Protein AF-A0ABD0PVR3-F1 (afdb_monomer_lite)

Organism: Cirrhinus mrigala (NCBI:txid683832)

pLDDT: mean 79.27, std 13.18, range [45.06, 92.94]

InterPro domains:
  IPR011990 Tetratricopeptide-like helical domain superfamily [G3DSA:1.25.40.10] (1-66)
  IPR011990 Tetratricopeptide-like helical domain superfamily [SSF48452] (2-63)
  IPR051722 Endocytosis and PI4K-regulating protein [PTHR23083] (1-66)

Secondary structure (DSSP, 8-state):
-TTTTT-HHHHHHHHHHHHHH-TT-HHHHHHHHHHHHHTT-HHHHHHHHHHHHHH-TTGGGGTTT-

Sequence (66 aa):
MFMADGRMKEAQFCVQEAGTLFPASHSVLLLKGRVAELRGNDTEAKSLYDEALAINPRGHHILLHL

Radius of gyration: 11.31 Å; chains: 1; bounding box: 24×20×28 Å

Foldseek 3Di:
DCVVVVVLVVLVVVLVVVCVVCVQALVSLQSVLVSCVVVVNNVSSVVSNVSSCVSPVPCVVVVVPD

Structure (mmCIF, N/CA/C/O backbone):
data_AF-A0ABD0PVR3-F1
#
_entry.id   AF-A0ABD0PVR3-F1
#
loop_
_atom_site.group_PDB
_atom_site.id
_atom_site.type_symbol
_atom_site.label_atom_id
_atom_site.label_alt_id
_atom_site.label_comp_id
_atom_site.label_asym_id
_atom_site.label_entity_id
_atom_site.label_seq_id
_atom_site.pdbx_PDB_ins_code
_atom_site.Cartn_x
_atom_site.Cartn_y
_atom_site.Cartn_z
_atom_site.occupancy
_atom_site.B_iso_or_equiv
_atom_site.auth_seq_id
_atom_site.auth_comp_id
_atom_site.auth_asym_id
_atom_site.auth_atom_id
_atom_site.pdbx_PDB_model_num
ATOM 1 N N . MET A 1 1 ? -4.847 -9.573 9.907 1.00 57.53 1 MET A N 1
ATOM 2 C CA . MET A 1 1 ? -3.813 -8.692 9.288 1.00 57.53 1 MET A CA 1
ATOM 3 C C . MET A 1 1 ? -4.339 -7.288 9.519 1.00 57.53 1 MET A C 1
ATOM 5 O O . MET A 1 1 ? -5.480 -7.083 9.149 1.00 57.53 1 MET A O 1
ATOM 9 N N . PHE A 1 2 ? -3.609 -6.368 10.162 1.00 60.19 2 PHE A N 1
ATOM 10 C CA . PHE A 1 2 ? -4.187 -5.156 10.790 1.00 60.19 2 PHE A CA 1
ATOM 11 C C . PHE A 1 2 ? -5.215 -4.365 9.950 1.00 60.19 2 PHE A C 1
ATOM 13 O O . PHE A 1 2 ? -6.178 -3.853 10.512 1.00 60.19 2 PHE A O 1
ATOM 20 N N . MET A 1 3 ? -5.064 -4.322 8.619 1.00 59.84 3 MET A N 1
ATOM 21 C CA . MET A 1 3 ? -6.043 -3.709 7.704 1.00 59.84 3 MET A CA 1
ATOM 22 C C . MET A 1 3 ? -7.419 -4.406 7.710 1.00 59.84 3 MET A C 1
ATOM 24 O O . MET A 1 3 ? -8.441 -3.736 7.684 1.00 59.84 3 MET A O 1
ATOM 28 N N . ALA A 1 4 ? -7.457 -5.739 7.794 1.00 60.31 4 ALA A N 1
ATOM 29 C CA . ALA A 1 4 ? -8.687 -6.534 7.869 1.00 60.31 4 ALA A CA 1
ATOM 30 C C . ALA A 1 4 ? -9.351 -6.491 9.259 1.00 60.31 4 ALA A C 1
ATOM 32 O O . ALA A 1 4 ? -10.543 -6.747 9.379 1.00 60.31 4 ALA A O 1
ATOM 33 N N . ASP A 1 5 ? -8.587 -6.140 10.299 1.00 61.12 5 ASP A N 1
ATOM 34 C CA . ASP A 1 5 ? -9.051 -6.114 11.693 1.00 61.12 5 ASP A CA 1
ATOM 35 C C . ASP A 1 5 ? -9.543 -4.713 12.131 1.00 61.12 5 ASP A C 1
ATOM 37 O O . ASP A 1 5 ? -9.751 -4.471 13.318 1.00 61.12 5 ASP A O 1
ATOM 41 N N . GLY A 1 6 ? -9.664 -3.748 11.204 1.00 64.56 6 GLY A N 1
ATOM 42 C CA . GLY A 1 6 ? -10.040 -2.354 11.506 1.00 64.56 6 GLY A CA 1
ATOM 43 C C . GLY A 1 6 ? -8.978 -1.565 12.290 1.00 64.56 6 GLY A C 1
ATOM 44 O O . GLY A 1 6 ? -9.195 -0.417 12.684 1.00 64.56 6 GLY A O 1
ATOM 45 N N . ARG A 1 7 ? -7.796 -2.158 12.492 1.00 74.75 7 ARG A N 1
ATOM 46 C CA . ARG A 1 7 ? -6.644 -1.613 13.225 1.00 74.75 7 ARG A CA 1
ATOM 47 C C . ARG A 1 7 ? -5.812 -0.695 12.330 1.00 74.75 7 ARG A C 1
ATOM 49 O O . ARG A 1 7 ? -4.629 -0.910 12.061 1.00 74.75 7 ARG A O 1
ATOM 56 N N . MET A 1 8 ? -6.475 0.349 11.835 1.00 75.62 8 MET A N 1
ATOM 57 C CA . MET A 1 8 ? -5.930 1.279 10.842 1.00 75.62 8 MET A CA 1
ATOM 58 C C . MET A 1 8 ? -4.690 2.029 11.332 1.00 75.62 8 MET A C 1
ATOM 60 O O . MET A 1 8 ? -3.791 2.304 10.540 1.00 75.62 8 MET A O 1
ATOM 64 N N . LYS A 1 9 ? -4.612 2.323 12.635 1.00 76.00 9 LYS A N 1
ATOM 65 C CA . LYS A 1 9 ? -3.466 3.020 13.233 1.00 76.00 9 LYS A CA 1
ATOM 66 C C . LYS A 1 9 ? -2.214 2.144 13.253 1.00 76.00 9 LYS A C 1
ATOM 68 O O . LYS A 1 9 ? -1.143 2.623 12.890 1.00 76.00 9 LYS A O 1
ATOM 73 N N . GLU A 1 10 ? -2.331 0.866 13.617 1.00 79.75 10 GLU A N 1
ATOM 74 C CA . GLU A 1 10 ? -1.191 -0.055 13.553 1.00 79.75 10 GLU A CA 1
ATOM 75 C C . GLU A 1 10 ? -0.779 -0.344 12.110 1.00 79.75 10 GLU A C 1
ATOM 77 O O . GLU A 1 10 ? 0.413 -0.371 11.819 1.00 79.75 10 GLU A O 1
ATOM 82 N N . ALA A 1 11 ? -1.740 -0.491 11.191 1.00 80.06 11 ALA A N 1
ATOM 83 C CA . ALA A 1 11 ? -1.436 -0.657 9.771 1.00 80.06 11 ALA A CA 1
ATOM 84 C C . ALA A 1 11 ? -0.645 0.541 9.221 1.00 80.06 11 ALA A C 1
ATOM 86 O O . ALA A 1 11 ? 0.384 0.350 8.578 1.00 80.06 11 ALA A O 1
ATOM 87 N N . GLN A 1 12 ? -1.073 1.767 9.533 1.00 81.19 12 GLN A N 1
ATOM 88 C CA . GLN A 1 12 ? -0.346 2.987 9.178 1.00 81.19 12 GLN A CA 1
ATOM 89 C C . GLN A 1 12 ? 1.069 2.996 9.741 1.00 81.19 12 GLN A C 1
ATOM 91 O O . GLN A 1 12 ? 2.011 3.260 9.001 1.00 81.19 12 GLN A O 1
ATOM 96 N N . PHE A 1 13 ? 1.224 2.672 11.024 1.00 85.62 13 PHE A N 1
ATOM 97 C CA . PHE A 1 13 ? 2.530 2.655 11.669 1.00 85.62 13 PHE A CA 1
ATOM 98 C C . PHE A 1 13 ? 3.476 1.643 11.009 1.00 85.62 13 PHE A C 1
ATOM 100 O O . PHE A 1 13 ? 4.582 1.999 10.615 1.00 85.62 13 PHE A O 1
ATOM 107 N N . CYS A 1 14 ? 3.026 0.404 10.794 1.00 85.56 14 CYS A N 1
ATOM 108 C CA . CYS A 1 14 ? 3.837 -0.623 10.139 1.00 85.56 14 CYS A CA 1
ATOM 109 C C . CYS A 1 14 ? 4.237 -0.231 8.710 1.00 85.56 14 CYS A C 1
ATOM 111 O O . CYS A 1 14 ? 5.365 -0.482 8.291 1.00 85.56 14 CYS A O 1
ATOM 113 N N . VAL A 1 15 ? 3.323 0.383 7.957 1.00 85.50 15 VAL A N 1
ATOM 114 C CA . VAL A 1 15 ? 3.584 0.822 6.581 1.00 85.50 15 VAL A CA 1
ATOM 115 C C . VAL A 1 15 ? 4.519 2.034 6.542 1.00 85.50 15 VAL A C 1
ATOM 117 O O . VAL A 1 15 ? 5.368 2.120 5.653 1.00 85.50 15 VAL A O 1
ATOM 120 N N . GLN A 1 16 ? 4.411 2.942 7.513 1.00 86.50 16 GLN A N 1
ATOM 121 C CA . GLN A 1 16 ? 5.322 4.072 7.672 1.00 86.50 16 GLN A CA 1
ATOM 122 C C . GLN A 1 16 ? 6.750 3.581 7.939 1.00 86.50 16 GLN A C 1
ATOM 124 O O . GLN A 1 16 ? 7.663 3.979 7.219 1.00 86.50 16 GLN A O 1
ATOM 129 N N . GLU A 1 17 ? 6.924 2.667 8.895 1.00 89.88 17 GLU A N 1
ATOM 130 C CA . GLU A 1 17 ? 8.223 2.066 9.231 1.00 89.88 17 GLU A CA 1
ATOM 131 C C . GLU A 1 17 ? 8.807 1.265 8.059 1.00 89.88 17 GLU A C 1
ATOM 133 O O . GLU A 1 17 ? 9.989 1.361 7.741 1.00 89.88 17 GLU A O 1
ATOM 138 N N . ALA A 1 18 ? 7.978 0.518 7.327 1.00 86.31 18 ALA A N 1
ATOM 139 C CA . ALA A 1 18 ? 8.436 -0.140 6.105 1.00 86.31 18 ALA A CA 1
ATOM 140 C C . ALA A 1 18 ? 8.899 0.881 5.045 1.00 86.31 18 ALA A C 1
ATOM 142 O O . ALA A 1 18 ? 9.855 0.631 4.311 1.00 86.31 18 ALA A O 1
ATOM 143 N N . GLY A 1 19 ? 8.245 2.045 4.987 1.00 84.75 19 GLY A N 1
ATOM 144 C CA . GLY A 1 19 ? 8.586 3.167 4.115 1.00 84.75 19 GLY A CA 1
ATOM 145 C C . GLY A 1 19 ? 9.888 3.876 4.458 1.00 84.75 19 GLY A C 1
ATOM 146 O O . GLY A 1 19 ? 10.531 4.378 3.540 1.00 84.75 19 GLY A O 1
ATOM 147 N N . THR A 1 20 ? 10.288 3.919 5.727 1.00 87.31 20 THR A N 1
ATOM 148 C CA . THR A 1 20 ? 11.578 4.504 6.125 1.00 87.31 20 THR A CA 1
ATOM 149 C C . THR A 1 20 ? 12.737 3.576 5.770 1.00 87.31 20 THR A C 1
ATOM 151 O O . THR A 1 20 ? 13.786 4.051 5.342 1.00 87.31 20 THR A O 1
ATOM 154 N N . LEU A 1 21 ? 12.534 2.259 5.874 1.00 86.25 21 LEU A N 1
ATOM 155 C CA . LEU A 1 21 ? 13.544 1.251 5.541 1.00 86.25 21 LEU A CA 1
ATOM 156 C C . LEU A 1 21 ? 13.666 1.006 4.029 1.00 86.25 21 LEU A C 1
ATOM 158 O O . LEU A 1 21 ? 14.771 0.839 3.516 1.00 86.25 21 LEU A O 1
ATOM 162 N N . PHE A 1 22 ? 12.540 0.983 3.309 1.00 82.69 22 PHE A N 1
ATOM 163 C CA . PHE A 1 22 ? 12.484 0.630 1.887 1.00 82.69 22 PHE A CA 1
ATOM 164 C C . PHE A 1 22 ? 11.578 1.587 1.090 1.00 82.69 22 PHE A C 1
ATOM 166 O O . PHE A 1 22 ? 10.525 1.176 0.589 1.00 82.69 22 PHE A O 1
ATOM 173 N N . PRO A 1 23 ? 11.974 2.862 0.922 1.00 79.75 23 PRO A N 1
ATOM 174 C CA . PRO A 1 23 ? 11.113 3.902 0.352 1.00 79.75 23 PRO A CA 1
ATOM 175 C C . PRO A 1 23 ? 10.699 3.654 -1.106 1.00 79.75 23 PRO A C 1
ATOM 177 O O . PRO A 1 23 ? 9.601 4.038 -1.491 1.00 79.75 23 PRO A O 1
ATOM 180 N N . ALA A 1 24 ? 11.541 2.981 -1.895 1.00 79.31 24 ALA A N 1
ATOM 181 C CA . ALA A 1 24 ? 11.297 2.676 -3.310 1.00 79.31 24 ALA A CA 1
ATOM 182 C C . ALA A 1 24 ? 10.841 1.222 -3.552 1.00 79.31 24 ALA A C 1
ATOM 184 O O . ALA A 1 24 ? 10.892 0.717 -4.672 1.00 79.31 24 ALA A O 1
ATOM 185 N N . SER A 1 25 ? 10.436 0.495 -2.507 1.00 86.19 25 SER A N 1
ATOM 186 C CA . SER A 1 25 ? 9.903 -0.856 -2.684 1.00 86.19 25 SER A CA 1
ATOM 187 C C . SER A 1 25 ? 8.473 -0.794 -3.214 1.00 86.19 25 SER A C 1
ATOM 189 O O . SER A 1 25 ? 7.590 -0.243 -2.556 1.00 86.19 25 SER A O 1
ATOM 191 N N . HIS A 1 26 ? 8.221 -1.419 -4.369 1.00 85.75 26 HIS A N 1
ATOM 192 C CA . HIS A 1 26 ? 6.878 -1.501 -4.957 1.00 85.75 26 HIS A CA 1
ATOM 193 C C . HIS A 1 26 ? 5.837 -2.060 -3.968 1.00 85.75 26 HIS A C 1
ATOM 195 O O . HIS A 1 26 ? 4.720 -1.557 -3.897 1.00 85.75 26 HIS A O 1
ATOM 201 N N . SER A 1 27 ? 6.213 -3.046 -3.143 1.00 85.31 27 SER A N 1
ATOM 202 C CA . SER A 1 27 ? 5.334 -3.618 -2.116 1.00 85.31 27 SER A CA 1
ATOM 203 C C . SER A 1 27 ? 4.967 -2.605 -1.031 1.00 85.31 27 SER A C 1
ATOM 205 O O . SER A 1 27 ? 3.844 -2.610 -0.534 1.00 85.31 27 SER A O 1
ATOM 207 N N . VAL A 1 28 ? 5.901 -1.726 -0.660 1.00 88.38 28 VAL A N 1
ATOM 208 C CA . VAL A 1 28 ? 5.672 -0.687 0.352 1.00 88.38 28 VAL A CA 1
ATOM 209 C C . VAL A 1 28 ? 4.802 0.434 -0.206 1.00 88.38 28 VAL A C 1
ATOM 211 O O . VAL A 1 28 ? 3.873 0.868 0.471 1.00 88.38 28 VAL A O 1
ATOM 214 N N . LEU A 1 29 ? 5.046 0.861 -1.446 1.00 89.56 29 LEU A N 1
ATOM 215 C CA . LEU A 1 29 ? 4.198 1.833 -2.145 1.00 89.56 29 LEU A CA 1
ATOM 216 C C . LEU A 1 29 ? 2.760 1.321 -2.282 1.00 89.56 29 LEU A C 1
ATOM 218 O O . LEU A 1 29 ? 1.814 2.045 -1.989 1.00 89.56 29 LEU A O 1
ATOM 222 N N . LEU A 1 30 ? 2.589 0.036 -2.596 1.00 87.31 30 LEU A N 1
ATOM 223 C CA . LEU A 1 30 ? 1.273 -0.592 -2.661 1.00 87.31 30 LEU A CA 1
ATOM 224 C C . LEU A 1 30 ? 0.565 -0.636 -1.299 1.00 87.31 30 LEU A C 1
ATOM 226 O O . LEU A 1 30 ? -0.631 -0.364 -1.211 1.00 87.31 30 LEU A O 1
ATOM 230 N N . LEU A 1 31 ? 1.290 -0.945 -0.220 1.00 87.88 31 LEU A N 1
ATOM 231 C CA . LEU A 1 31 ? 0.729 -0.905 1.132 1.00 87.88 31 LEU A CA 1
ATOM 232 C C . LEU A 1 31 ? 0.332 0.518 1.549 1.00 87.88 31 LEU A C 1
ATOM 234 O O . LEU A 1 31 ? -0.711 0.689 2.178 1.00 87.88 31 LEU A O 1
ATOM 238 N N . LYS A 1 32 ? 1.117 1.536 1.174 1.00 89.00 32 LYS A N 1
ATOM 239 C CA . LYS A 1 32 ? 0.758 2.948 1.376 1.00 89.00 32 LYS A CA 1
ATOM 240 C C . LYS A 1 32 ? -0.508 3.312 0.600 1.00 89.00 32 LYS A C 1
ATOM 242 O O . LYS A 1 32 ? -1.392 3.938 1.178 1.00 89.00 32 LYS A O 1
ATOM 247 N N . GLY A 1 33 ? -0.621 2.874 -0.656 1.00 89.81 33 GLY A N 1
ATOM 248 C CA . GLY A 1 33 ? -1.799 3.123 -1.489 1.00 89.81 33 GLY A CA 1
ATOM 249 C C . GLY A 1 33 ? -3.073 2.546 -0.874 1.00 89.81 33 GLY A C 1
ATOM 250 O O . GLY A 1 33 ? -4.054 3.265 -0.708 1.00 89.81 33 GLY A O 1
ATOM 251 N N . ARG A 1 34 ? -3.016 1.300 -0.385 1.00 87.44 34 ARG A N 1
ATOM 252 C CA . ARG A 1 34 ? -4.142 0.656 0.321 1.00 87.44 34 ARG A CA 1
ATOM 253 C C . ARG A 1 34 ? -4.535 1.390 1.596 1.00 87.44 34 ARG A C 1
ATOM 255 O O . ARG A 1 34 ? -5.713 1.519 1.910 1.00 87.44 34 ARG A O 1
ATOM 262 N N . VAL A 1 35 ? -3.554 1.879 2.351 1.00 88.88 35 VAL A N 1
ATOM 263 C CA . VAL A 1 35 ? -3.820 2.691 3.543 1.00 88.88 35 VAL A CA 1
ATOM 264 C C . VAL A 1 35 ? -4.491 4.015 3.169 1.00 88.88 35 VAL A C 1
ATOM 266 O O . VAL A 1 35 ? -5.390 4.437 3.890 1.00 88.88 35 VAL A O 1
ATOM 269 N N . ALA A 1 36 ? -4.081 4.666 2.079 1.00 89.31 36 ALA A N 1
ATOM 270 C CA . ALA A 1 36 ? -4.707 5.896 1.593 1.00 89.31 36 ALA A CA 1
ATOM 271 C C . ALA A 1 36 ? -6.154 5.657 1.126 1.00 89.31 36 ALA A C 1
ATOM 273 O O . ALA A 1 36 ? -7.051 6.400 1.518 1.00 89.31 36 ALA A O 1
ATOM 274 N N . GLU A 1 37 ? -6.403 4.570 0.400 1.00 87.69 37 GLU A N 1
ATOM 275 C CA . GLU A 1 37 ? -7.739 4.146 -0.036 1.00 87.69 37 GLU A CA 1
ATOM 276 C C . GLU A 1 37 ? -8.673 3.891 1.155 1.00 87.69 37 GLU A C 1
ATOM 278 O O . GLU A 1 37 ? -9.769 4.439 1.232 1.00 87.69 37 GLU A O 1
ATOM 283 N N . LEU A 1 38 ? -8.199 3.170 2.173 1.00 85.19 38 LEU A N 1
ATOM 28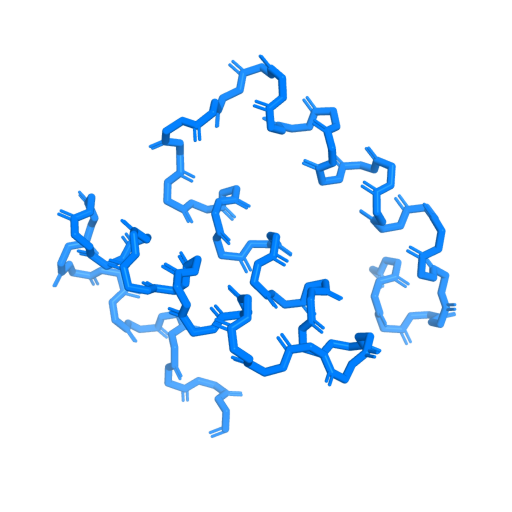4 C CA . LEU A 1 38 ? -8.960 2.935 3.405 1.00 85.19 38 LEU A CA 1
ATOM 285 C C . LEU A 1 38 ? -9.224 4.216 4.223 1.00 85.19 38 LEU A C 1
ATOM 287 O O . LEU A 1 38 ? -10.070 4.209 5.117 1.00 85.19 38 LEU A O 1
ATOM 291 N N . ARG A 1 39 ? -8.510 5.315 3.951 1.00 85.88 39 ARG A N 1
ATOM 292 C CA . ARG A 1 39 ? -8.788 6.646 4.524 1.00 85.88 39 ARG A CA 1
ATOM 293 C C . ARG A 1 39 ? -9.753 7.475 3.670 1.00 85.88 39 ARG A C 1
ATOM 295 O O . ARG A 1 39 ? -10.117 8.562 4.109 1.00 85.88 39 ARG A O 1
ATOM 302 N N . GLY A 1 40 ? -10.140 6.993 2.488 1.00 88.19 40 GLY A N 1
ATOM 303 C CA . GLY A 1 40 ? -10.916 7.739 1.494 1.00 88.19 40 GLY A CA 1
ATOM 304 C C . GLY A 1 40 ? -10.087 8.727 0.665 1.00 88.19 40 GLY A C 1
ATOM 305 O O . GLY A 1 40 ? -10.648 9.639 0.063 1.00 88.19 40 GLY A O 1
ATOM 306 N N . ASN A 1 41 ? -8.756 8.588 0.652 1.00 91.12 41 ASN A N 1
ATOM 307 C CA . ASN A 1 41 ? -7.847 9.437 -0.121 1.00 91.12 41 ASN A CA 1
ATOM 308 C C . ASN A 1 41 ? -7.500 8.783 -1.469 1.00 91.12 41 ASN A C 1
ATOM 310 O O . ASN A 1 41 ? -6.357 8.385 -1.708 1.00 91.12 41 ASN A O 1
ATOM 314 N N . ASP A 1 42 ? -8.473 8.698 -2.371 1.00 89.31 42 ASP A N 1
ATOM 315 C CA . ASP A 1 42 ? -8.317 7.984 -3.648 1.00 89.31 42 ASP A CA 1
ATOM 316 C C . ASP A 1 42 ? -7.243 8.598 -4.561 1.00 89.31 42 ASP A C 1
ATOM 318 O O . ASP A 1 42 ? -6.570 7.898 -5.317 1.00 89.31 42 ASP A O 1
ATOM 322 N N . THR A 1 43 ? -7.043 9.916 -4.478 1.00 92.94 43 THR A N 1
ATOM 323 C CA . THR A 1 43 ? -6.015 10.636 -5.246 1.00 92.94 43 THR A CA 1
ATOM 324 C C . THR A 1 43 ? -4.603 10.220 -4.842 1.00 92.94 43 THR A C 1
ATOM 326 O O . THR A 1 43 ? -3.764 9.946 -5.700 1.00 92.94 43 THR A O 1
ATOM 329 N N . GLU A 1 44 ? -4.352 10.139 -3.536 1.00 91.31 44 GLU A N 1
ATOM 330 C CA . GLU A 1 44 ? -3.081 9.693 -2.967 1.00 91.31 44 GLU A CA 1
ATOM 331 C C . GLU A 1 44 ? -2.858 8.205 -3.256 1.00 91.31 44 GLU A C 1
ATOM 333 O O . GLU A 1 44 ? -1.777 7.821 -3.704 1.00 91.31 44 GLU A O 1
ATOM 338 N N . ALA A 1 45 ? -3.898 7.381 -3.087 1.00 91.19 45 ALA A N 1
ATOM 339 C CA . ALA A 1 45 ? -3.846 5.956 -3.392 1.00 91.19 45 ALA A CA 1
ATOM 340 C C . ALA A 1 45 ? -3.434 5.703 -4.846 1.00 91.19 45 ALA A C 1
ATOM 342 O O . ALA A 1 45 ? -2.512 4.929 -5.104 1.00 91.19 45 ALA A O 1
ATOM 343 N N . LYS A 1 46 ? -4.055 6.419 -5.790 1.00 90.69 46 LYS A N 1
ATOM 344 C CA . LYS A 1 46 ? -3.741 6.305 -7.213 1.00 90.69 46 LYS A CA 1
ATOM 345 C C . LYS A 1 46 ? -2.288 6.665 -7.521 1.00 90.69 46 LYS A C 1
ATOM 347 O O . LYS A 1 46 ? -1.619 5.883 -8.185 1.00 90.69 46 LYS A O 1
ATO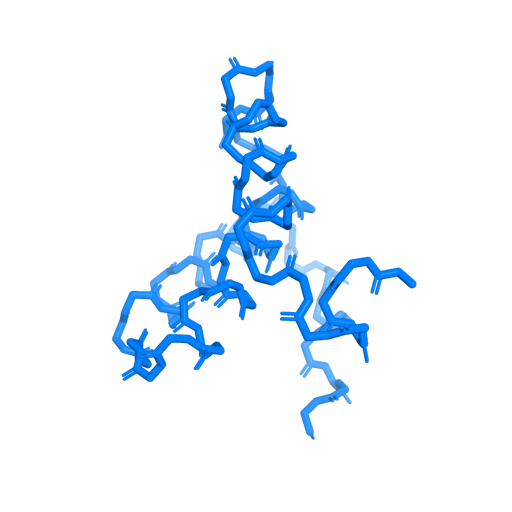M 352 N N . SER A 1 47 ? -1.786 7.787 -6.997 1.00 92.25 47 SER A N 1
ATOM 353 C CA . SER A 1 47 ? -0.380 8.184 -7.191 1.00 92.25 47 SER A CA 1
ATOM 354 C C . SER A 1 47 ? 0.580 7.100 -6.699 1.00 92.25 47 SER A C 1
ATOM 356 O O . SER A 1 47 ? 1.523 6.731 -7.394 1.00 92.25 47 SER A O 1
ATOM 358 N N . LEU A 1 48 ? 0.306 6.534 -5.523 1.00 91.50 48 LEU A N 1
ATOM 359 C CA . LEU A 1 48 ? 1.133 5.485 -4.928 1.00 91.50 48 LEU A CA 1
ATOM 360 C C . LEU A 1 48 ? 1.097 4.183 -5.738 1.00 91.50 48 LEU A C 1
ATOM 362 O O . LEU A 1 48 ? 2.114 3.497 -5.854 1.00 91.50 48 LEU A O 1
ATOM 366 N N . TYR A 1 49 ? -0.054 3.840 -6.316 1.00 88.06 49 TYR A N 1
ATOM 367 C CA . TYR A 1 49 ? -0.176 2.695 -7.215 1.00 88.06 49 TYR A CA 1
ATOM 368 C C . TYR A 1 49 ? 0.558 2.924 -8.540 1.00 88.06 49 TYR A C 1
ATOM 370 O O . TYR A 1 49 ? 1.254 2.016 -8.999 1.00 88.06 49 TYR A O 1
ATOM 378 N N . ASP A 1 50 ? 0.479 4.126 -9.110 1.00 89.50 50 ASP A N 1
ATOM 379 C CA . ASP A 1 50 ? 1.208 4.496 -10.326 1.00 89.50 50 ASP A CA 1
ATOM 380 C C . ASP A 1 50 ? 2.732 4.419 -10.101 1.00 89.50 50 ASP A C 1
ATOM 382 O O . ASP A 1 50 ? 3.458 3.842 -10.914 1.00 89.50 50 ASP A O 1
ATOM 386 N N . GLU A 1 51 ? 3.224 4.901 -8.956 1.00 89.25 51 GLU A N 1
ATOM 387 C CA . GLU A 1 51 ? 4.632 4.769 -8.559 1.00 89.25 51 GLU A CA 1
ATOM 388 C C . GLU A 1 51 ? 5.045 3.300 -8.368 1.00 89.25 51 GLU A C 1
ATOM 390 O O . GLU A 1 51 ? 6.102 2.877 -8.846 1.00 89.25 51 GLU A O 1
ATOM 395 N N . ALA A 1 52 ? 4.206 2.485 -7.719 1.00 87.75 52 ALA A N 1
ATOM 396 C CA . ALA A 1 52 ? 4.476 1.058 -7.541 1.00 87.75 52 ALA A CA 1
ATOM 397 C C . ALA A 1 52 ? 4.571 0.318 -8.888 1.00 87.75 52 ALA A C 1
ATOM 399 O O . ALA A 1 52 ? 5.446 -0.538 -9.067 1.00 87.75 52 ALA A O 1
ATOM 400 N N . LEU A 1 53 ? 3.703 0.667 -9.843 1.00 85.00 53 LEU A N 1
ATOM 401 C CA . LEU A 1 53 ? 3.700 0.122 -11.200 1.00 85.00 53 LEU A CA 1
ATOM 402 C C . LEU A 1 53 ? 4.915 0.557 -12.014 1.00 85.00 53 LEU A C 1
ATOM 404 O O . LEU A 1 53 ? 5.477 -0.265 -12.737 1.00 85.00 53 LEU A O 1
ATOM 408 N N . ALA A 1 54 ? 5.346 1.812 -11.882 1.00 86.88 54 ALA A N 1
ATOM 409 C CA . ALA A 1 54 ? 6.537 2.313 -12.563 1.00 86.88 54 ALA A CA 1
ATOM 410 C C . ALA A 1 54 ? 7.799 1.532 -12.156 1.00 86.88 54 ALA A C 1
ATOM 412 O O . ALA A 1 54 ? 8.666 1.274 -12.990 1.00 86.88 54 ALA A O 1
ATOM 413 N N . ILE A 1 55 ? 7.883 1.113 -10.888 1.00 84.12 55 ILE A N 1
ATOM 414 C CA . ILE A 1 55 ? 9.015 0.341 -10.354 1.00 84.12 55 ILE A CA 1
ATOM 415 C C . 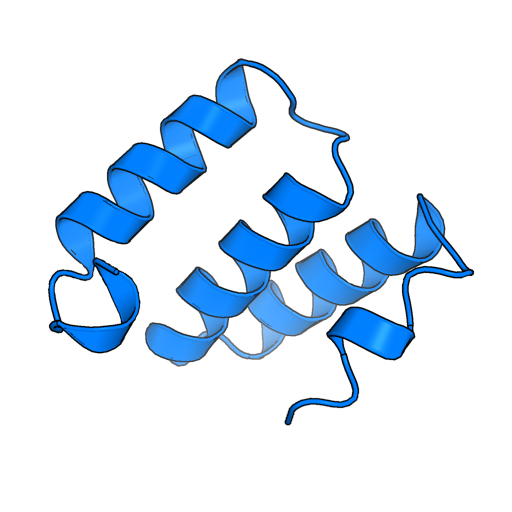ILE A 1 55 ? 8.924 -1.140 -10.731 1.00 84.12 55 ILE A C 1
ATOM 417 O O . ILE A 1 55 ? 9.938 -1.757 -11.060 1.00 84.12 55 ILE A O 1
ATOM 421 N N . ASN A 1 56 ? 7.727 -1.731 -10.692 1.00 78.62 56 ASN A N 1
ATOM 422 C CA . ASN A 1 56 ? 7.519 -3.120 -11.097 1.00 78.62 56 ASN A CA 1
ATOM 423 C C . ASN A 1 56 ? 6.333 -3.260 -12.068 1.00 78.62 56 ASN A C 1
ATOM 425 O O . ASN A 1 56 ? 5.236 -3.658 -11.661 1.00 78.62 56 ASN A O 1
ATOM 429 N N . PRO A 1 57 ? 6.572 -3.072 -13.380 1.00 71.12 57 PRO A N 1
ATOM 430 C CA . PRO A 1 57 ? 5.548 -3.185 -14.418 1.00 71.12 57 PRO A CA 1
ATOM 431 C C . PRO A 1 57 ? 5.058 -4.619 -14.659 1.00 71.12 57 PRO A C 1
ATOM 433 O O . PRO A 1 57 ? 4.279 -4.866 -15.571 1.00 71.12 57 PRO A O 1
ATOM 436 N N . ARG A 1 58 ? 5.519 -5.621 -13.906 1.00 68.25 58 ARG A N 1
ATOM 437 C CA . ARG A 1 58 ? 4.950 -6.983 -13.910 1.00 68.25 58 ARG A CA 1
ATOM 438 C C . ARG A 1 58 ? 4.185 -7.292 -12.624 1.00 68.25 58 ARG A C 1
ATOM 440 O O . ARG A 1 58 ? 3.520 -8.319 -12.544 1.00 68.25 58 ARG A O 1
ATOM 447 N N . GLY A 1 59 ? 4.203 -6.371 -11.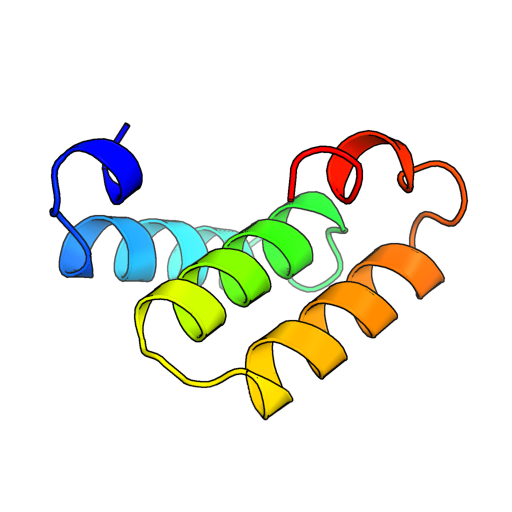660 1.00 58.62 59 GLY A N 1
ATOM 448 C CA . GLY A 1 59 ? 3.435 -6.424 -10.420 1.00 58.62 59 GLY A CA 1
ATOM 449 C C . GLY A 1 59 ? 1.933 -6.174 -10.592 1.00 58.62 59 GLY A C 1
ATOM 450 O O . GLY A 1 59 ? 1.216 -6.218 -9.601 1.00 58.62 59 GLY A O 1
ATOM 451 N N . HIS A 1 60 ? 1.434 -5.960 -11.817 1.00 55.12 60 HIS A N 1
ATOM 452 C CA . HIS A 1 60 ? 0.012 -5.740 -12.133 1.00 55.12 60 HIS A CA 1
ATOM 453 C C . HIS A 1 60 ? -0.942 -6.796 -11.544 1.00 55.12 60 HIS A C 1
ATOM 455 O O . HIS A 1 60 ? -2.099 -6.488 -11.273 1.00 55.12 60 HIS A O 1
ATOM 461 N N . HIS A 1 61 ? -0.464 -8.015 -11.266 1.00 54.38 61 HIS A N 1
ATOM 462 C CA . HIS A 1 61 ? -1.240 -9.027 -10.537 1.00 54.38 61 HIS A CA 1
ATOM 463 C C . HIS A 1 61 ? -1.675 -8.583 -9.128 1.00 54.38 61 HIS A C 1
ATOM 465 O O . HIS A 1 61 ? -2.631 -9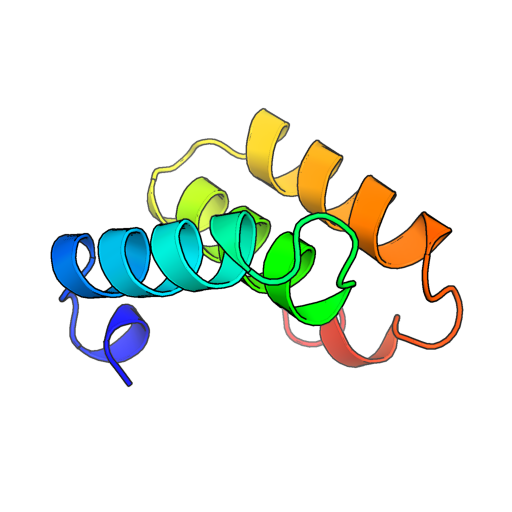.130 -8.592 1.00 54.38 61 HIS A O 1
ATOM 471 N N . ILE A 1 62 ? -1.014 -7.591 -8.525 1.00 51.62 62 ILE A N 1
ATOM 472 C CA . ILE A 1 62 ? -1.343 -7.094 -7.183 1.00 51.62 62 ILE A CA 1
ATOM 473 C C . ILE A 1 6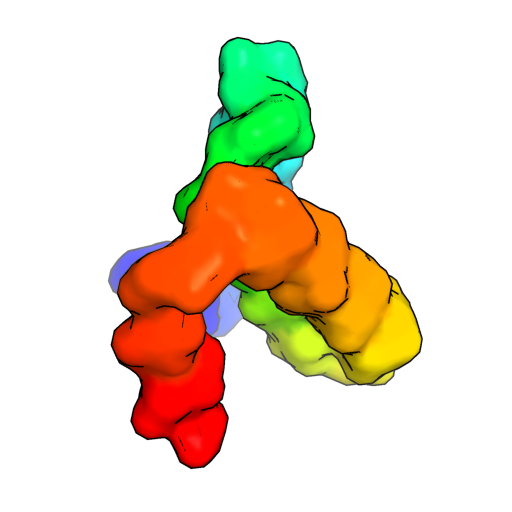2 ? -2.489 -6.056 -7.219 1.00 51.62 62 ILE A C 1
ATOM 475 O O . ILE A 1 62 ? -3.167 -5.870 -6.208 1.00 51.62 62 ILE A O 1
ATOM 479 N N . LEU A 1 63 ? -2.751 -5.428 -8.375 1.00 55.34 63 LEU A N 1
ATOM 480 C CA . LEU A 1 63 ? -3.861 -4.478 -8.577 1.00 55.34 63 LEU A CA 1
ATOM 481 C C . LEU A 1 63 ? -5.153 -5.143 -9.079 1.00 55.34 63 LEU A C 1
ATOM 483 O O . LEU A 1 63 ? -6.215 -4.539 -9.007 1.00 55.34 63 LEU A O 1
ATOM 487 N N . LEU A 1 64 ? -5.084 -6.395 -9.544 1.00 53.81 64 LEU A N 1
ATOM 488 C CA . LEU A 1 64 ? -6.228 -7.174 -10.044 1.00 53.81 64 LEU A CA 1
ATOM 489 C C . LEU A 1 64 ? -7.170 -7.712 -8.945 1.00 53.81 64 LEU A C 1
ATOM 491 O O . LEU A 1 64 ? -8.054 -8.509 -9.239 1.00 53.81 64 LEU A O 1
ATOM 495 N N . HIS A 1 65 ? -6.982 -7.303 -7.689 1.00 45.06 65 HIS A N 1
ATOM 496 C CA . HIS A 1 65 ? -7.834 -7.700 -6.562 1.00 45.06 65 HIS A CA 1
ATOM 497 C C . HIS A 1 65 ? -8.748 -6.575 -6.043 1.00 45.06 65 HIS A C 1
ATOM 499 O O . HIS A 1 65 ? -9.260 -6.700 -4.931 1.00 45.06 65 HIS A O 1
ATOM 505 N N . LEU A 1 66 ? -8.945 -5.511 -6.830 1.00 46.81 66 LEU A N 1
ATOM 506 C CA . LEU A 1 66 ? -10.063 -4.576 -6.653 1.00 46.81 66 LEU A CA 1
ATOM 507 C C . LEU A 1 66 ? -11.355 -5.182 -7.211 1.00 46.81 66 LEU A C 1
ATOM 509 O O . LEU A 1 66 ? -11.343 -5.571 -8.401 1.00 46.81 66 LEU A O 1
#